Protein AF-A0A968K7H3-F1 (afdb_monomer_lite)

Radius of gyration: 11.46 Å; chains: 1; bounding box: 14×30×24 Å

Secondary structure (DSSP, 8-state):
-HHHHHHHHT---EEES-SSS--SEEESSGGGHHHHHHHHHT----

Foldseek 3Di:
DVAVVCVVVVHFFEDECDPPDDGPYYHPDPVVVVVVVVVVVPPPDD

pLDDT: mean 84.89, std 12.29, range [43.12, 93.94]

Structure (mmCIF, N/CA/C/O backbone):
data_AF-A0A968K7H3-F1
#
_entry.id   AF-A0A968K7H3-F1
#
loop_
_atom_site.group_PDB
_atom_site.id
_atom_site.type_symbol
_atom_site.label_atom_id
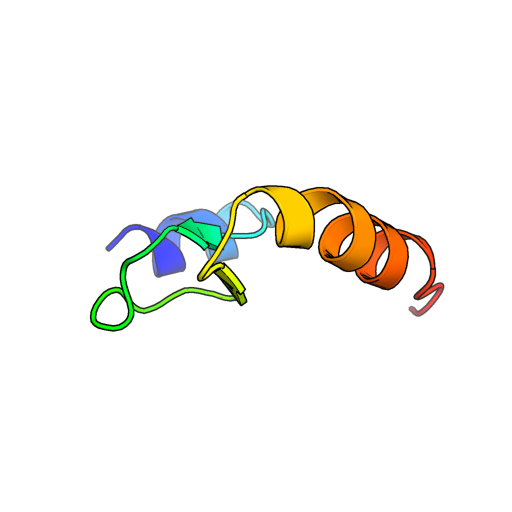_atom_site.label_alt_id
_atom_site.label_comp_id
_atom_site.label_asym_id
_atom_site.label_entity_id
_atom_site.label_seq_id
_atom_site.pdbx_PDB_ins_code
_atom_site.Cartn_x
_atom_site.Cartn_y
_atom_site.Cartn_z
_atom_site.occupancy
_atom_site.B_iso_or_equiv
_atom_site.auth_seq_id
_atom_site.auth_comp_id
_atom_site.auth_asym_id
_atom_site.auth_atom_id
_atom_site.pdbx_PDB_model_num
ATOM 1 N N . MET A 1 1 ? -6.255 -5.933 14.907 1.00 66.12 1 MET A N 1
ATOM 2 C CA . MET A 1 1 ? -5.939 -6.726 13.698 1.00 66.12 1 MET A CA 1
ATOM 3 C C . MET A 1 1 ? -5.300 -5.753 12.720 1.00 66.12 1 MET A C 1
ATOM 5 O O . MET A 1 1 ? -5.764 -4.622 12.693 1.00 66.12 1 MET A O 1
ATOM 9 N N . ASP A 1 2 ? -4.194 -6.106 12.066 1.00 76.94 2 ASP A N 1
ATOM 10 C CA . ASP A 1 2 ? -3.195 -5.184 11.481 1.00 76.94 2 ASP A CA 1
ATOM 11 C C . ASP A 1 2 ? -3.741 -3.993 10.665 1.00 76.94 2 ASP A C 1
ATOM 13 O O . ASP A 1 2 ? -3.181 -2.904 10.769 1.00 76.94 2 ASP A O 1
ATOM 17 N N . LEU A 1 3 ? -4.879 -4.149 9.977 1.00 80.56 3 LEU A N 1
ATOM 18 C CA . LEU A 1 3 ? -5.583 -3.069 9.274 1.00 80.56 3 LEU A CA 1
ATOM 19 C C . LEU A 1 3 ? -6.079 -1.931 10.192 1.00 80.56 3 LEU A C 1
ATOM 21 O O . LEU A 1 3 ? -5.963 -0.753 9.871 1.00 80.56 3 LEU A O 1
ATOM 25 N N . GLU A 1 4 ? -6.623 -2.246 11.367 1.00 84.69 4 GLU A N 1
ATOM 26 C CA . GLU A 1 4 ? -7.076 -1.210 12.310 1.00 84.69 4 GLU A CA 1
ATOM 27 C C . GLU A 1 4 ? -5.876 -0.414 12.851 1.00 84.69 4 GLU A C 1
ATOM 29 O O . GLU A 1 4 ? -5.943 0.797 13.066 1.00 84.69 4 GLU A O 1
ATOM 34 N N . THR A 1 5 ? -4.738 -1.088 13.036 1.00 87.12 5 THR A N 1
ATOM 35 C CA . THR A 1 5 ? -3.489 -0.452 13.464 1.00 87.12 5 THR A CA 1
ATOM 36 C C . THR A 1 5 ? -2.936 0.461 12.372 1.00 87.12 5 THR A C 1
ATOM 38 O O . THR A 1 5 ? -2.525 1.582 12.678 1.00 87.12 5 THR A O 1
ATOM 41 N N . SER A 1 6 ? -2.942 0.017 11.112 1.00 86.19 6 SER A N 1
ATOM 42 C CA . SER A 1 6 ? -2.458 0.817 9.984 1.00 86.19 6 SER A CA 1
ATOM 43 C C . SER A 1 6 ? -3.327 2.052 9.748 1.00 86.19 6 SER A C 1
ATOM 45 O O . SER A 1 6 ? -2.790 3.155 9.631 1.00 86.19 6 SER A O 1
ATOM 47 N N . GLN A 1 7 ? -4.653 1.910 9.827 1.00 85.81 7 GLN A N 1
ATOM 48 C CA . GLN A 1 7 ? -5.593 3.032 9.744 1.00 85.81 7 GLN A CA 1
ATOM 49 C C . GLN A 1 7 ? -5.353 4.064 10.853 1.00 85.81 7 GLN A C 1
ATOM 51 O O . GLN A 1 7 ? -5.285 5.263 10.584 1.00 85.81 7 GLN A O 1
ATOM 56 N N . ARG A 1 8 ? -5.155 3.618 12.102 1.00 88.81 8 ARG A N 1
ATOM 57 C CA . ARG A 1 8 ? -4.860 4.518 13.235 1.00 88.81 8 ARG A CA 1
ATOM 58 C C . ARG A 1 8 ? -3.502 5.206 13.112 1.00 88.81 8 ARG A C 1
ATOM 60 O O . ARG A 1 8 ? -3.343 6.311 13.624 1.00 88.81 8 ARG A O 1
ATOM 67 N N . ALA A 1 9 ? -2.538 4.564 12.459 1.00 88.94 9 ALA A N 1
ATOM 68 C CA . ALA A 1 9 ? -1.221 5.128 12.187 1.00 88.94 9 ALA A CA 1
ATOM 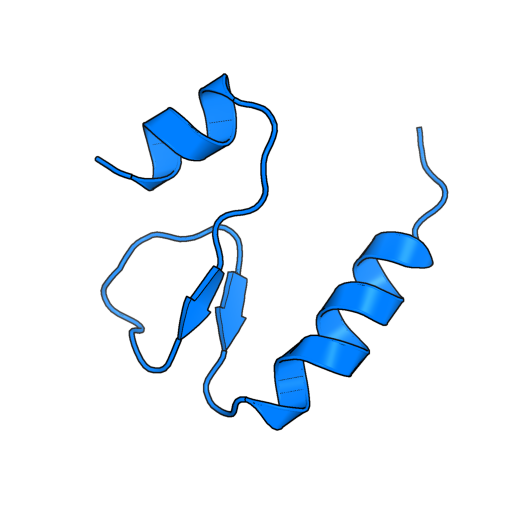69 C C . ALA A 1 9 ? -1.179 5.995 10.914 1.00 88.94 9 ALA A C 1
ATOM 71 O O . ALA A 1 9 ? -0.152 6.619 10.652 1.00 88.94 9 ALA A O 1
ATOM 72 N N . GLY A 1 10 ? -2.266 6.051 10.134 1.00 86.38 10 GLY A N 1
ATOM 73 C CA . GLY A 1 10 ? -2.315 6.785 8.867 1.00 86.38 10 GLY A CA 1
ATOM 74 C C . GLY A 1 10 ? -1.391 6.201 7.795 1.00 86.38 10 GLY A C 1
ATOM 75 O O . GLY A 1 10 ? -0.884 6.943 6.956 1.00 86.38 10 GLY A O 1
ATOM 76 N N . VAL A 1 11 ? -1.131 4.892 7.846 1.00 89.44 11 VAL A N 1
ATOM 77 C CA . VAL A 1 11 ? -0.282 4.185 6.879 1.00 89.44 11 VAL A CA 1
ATOM 78 C C . VAL A 1 11 ? -1.108 3.214 6.046 1.00 89.44 11 VAL A C 1
ATOM 80 O O . VAL A 1 11 ? -2.096 2.659 6.516 1.00 89.44 11 VAL A O 1
ATOM 83 N N . LEU A 1 12 ? -0.666 2.988 4.811 1.00 89.12 12 LEU A N 1
ATOM 84 C CA . LEU A 1 12 ? -1.268 2.019 3.900 1.00 89.12 12 LEU A CA 1
ATOM 85 C C . LEU A 1 12 ? -0.901 0.592 4.300 1.00 89.12 12 LEU A C 1
ATOM 87 O O . LEU A 1 12 ? 0.278 0.282 4.500 1.00 89.12 12 LEU A O 1
ATOM 91 N N . PHE A 1 13 ? -1.899 -0.285 4.341 1.00 92.00 13 PHE A N 1
ATOM 92 C CA . PHE A 1 13 ? -1.706 -1.712 4.531 1.00 92.00 13 PHE A CA 1
ATOM 93 C C . PHE A 1 13 ? -1.935 -2.469 3.227 1.00 92.00 13 PHE A C 1
ATOM 95 O O . PHE A 1 13 ? -3.019 -2.450 2.649 1.00 92.00 13 PHE A O 1
ATOM 102 N N . ILE A 1 14 ? -0.883 -3.137 2.756 1.00 91.88 14 ILE A N 1
ATOM 103 C CA . ILE A 1 14 ? -0.875 -3.843 1.476 1.00 91.88 14 ILE A CA 1
ATOM 104 C C . ILE A 1 14 ? -0.621 -5.328 1.735 1.00 91.88 14 ILE A C 1
ATOM 106 O O . ILE A 1 14 ? 0.446 -5.704 2.226 1.00 91.88 14 ILE A O 1
ATOM 110 N N . ALA A 1 15 ? -1.583 -6.176 1.384 1.00 93.75 15 ALA A N 1
ATOM 111 C CA . ALA A 1 15 ? -1.459 -7.625 1.480 1.00 93.75 15 ALA A CA 1
ATOM 112 C C . ALA A 1 15 ? -0.821 -8.204 0.207 1.00 93.75 15 ALA A C 1
ATOM 114 O O . ALA A 1 15 ? -1.291 -7.956 -0.899 1.00 93.75 15 ALA A O 1
ATOM 115 N N . TYR A 1 16 ? 0.227 -9.020 0.346 1.00 93.38 16 TYR A N 1
ATOM 116 C CA . TYR A 1 16 ? 0.888 -9.692 -0.780 1.00 93.38 16 TYR A CA 1
ATOM 117 C C . TYR A 1 16 ? 0.519 -11.178 -0.836 1.00 93.38 16 TYR A C 1
ATOM 119 O O . TYR A 1 16 ? 0.719 -11.903 0.140 1.00 93.38 16 TYR A O 1
ATOM 127 N N . ARG A 1 17 ? -0.009 -11.627 -1.983 1.00 92.31 17 ARG A N 1
ATOM 128 C CA . ARG A 1 17 ? -0.475 -13.004 -2.251 1.00 92.31 17 ARG A CA 1
ATOM 129 C C . ARG A 1 17 ? -1.380 -13.564 -1.155 1.00 92.31 17 ARG A C 1
ATOM 131 O O . ARG A 1 17 ? -1.330 -14.750 -0.832 1.00 92.31 17 ARG A O 1
ATOM 138 N N . ASN A 1 18 ? -2.193 -12.691 -0.572 1.00 90.56 18 ASN A N 1
ATOM 139 C CA . ASN A 1 18 ? -3.109 -13.040 0.495 1.00 90.56 18 ASN A CA 1
ATOM 140 C C . ASN A 1 18 ? -4.429 -12.305 0.284 1.00 90.56 18 ASN A C 1
ATOM 142 O O . ASN A 1 18 ? -4.543 -11.120 0.576 1.00 90.56 18 ASN A O 1
ATOM 146 N N . GLU A 1 19 ? -5.406 -13.021 -0.260 1.00 84.50 19 GLU A N 1
ATOM 147 C CA . GLU A 1 19 ? -6.751 -12.507 -0.552 1.00 84.50 19 GLU A CA 1
ATOM 148 C C . GLU A 1 19 ? -7.689 -12.615 0.659 1.00 84.50 19 GLU A C 1
ATOM 150 O O . GLU A 1 19 ? -8.770 -12.041 0.664 1.00 84.50 19 GLU A O 1
ATOM 155 N N . VAL A 1 20 ? -7.278 -13.355 1.693 1.00 89.25 20 VAL A N 1
ATOM 156 C CA . VAL A 1 20 ? -8.074 -13.594 2.906 1.00 89.25 20 VAL A CA 1
ATOM 157 C C . VAL A 1 20 ? -7.826 -12.507 3.956 1.00 89.25 20 VAL A C 1
ATOM 159 O O . VAL A 1 20 ? -8.671 -12.266 4.815 1.00 89.25 20 VAL A O 1
ATOM 162 N N . LEU A 1 21 ? -6.662 -11.857 3.908 1.00 88.44 21 LEU A N 1
ATOM 163 C CA . LEU A 1 21 ? -6.280 -10.799 4.837 1.00 88.44 21 LEU A CA 1
ATOM 164 C C . LEU A 1 21 ? -6.906 -9.466 4.431 1.00 88.44 21 LEU A C 1
ATOM 166 O O . LEU A 1 21 ? -6.548 -8.920 3.398 1.00 88.44 21 LEU A O 1
ATOM 170 N N . GLU A 1 22 ? -7.780 -8.917 5.269 1.00 89.25 22 GLU A N 1
ATOM 171 C CA . GLU A 1 22 ? -8.379 -7.598 5.044 1.00 89.25 22 GLU A CA 1
ATOM 172 C C . GLU A 1 22 ? -7.292 -6.503 5.010 1.00 89.25 22 GLU A C 1
ATOM 174 O O . GLU A 1 22 ? -6.567 -6.317 5.992 1.00 89.25 22 GLU A O 1
ATOM 179 N N . ALA A 1 23 ? -7.150 -5.814 3.872 1.00 90.75 23 ALA A N 1
ATOM 180 C CA . ALA A 1 23 ? -6.124 -4.802 3.616 1.00 90.75 23 ALA A CA 1
ATOM 181 C C . ALA A 1 23 ? -6.651 -3.676 2.707 1.00 90.75 23 ALA A C 1
ATOM 183 O O . ALA A 1 23 ? -7.639 -3.863 2.000 1.00 90.75 23 ALA A O 1
ATOM 184 N N . ASP A 1 24 ? -5.980 -2.518 2.693 1.00 90.12 24 ASP A N 1
ATOM 185 C CA . ASP A 1 24 ? -6.341 -1.399 1.805 1.00 90.12 24 ASP A CA 1
ATOM 186 C C . ASP A 1 24 ? -6.121 -1.769 0.331 1.00 90.12 24 ASP A C 1
ATOM 188 O O . ASP A 1 24 ? -6.889 -1.387 -0.553 1.00 90.12 24 ASP A O 1
ATOM 192 N N . HIS A 1 25 ? -5.068 -2.548 0.070 1.00 90.50 25 HIS A N 1
ATOM 193 C CA . HIS A 1 25 ? -4.754 -3.074 -1.251 1.00 90.50 25 HIS A CA 1
ATOM 194 C C . HIS A 1 25 ? -4.249 -4.512 -1.174 1.00 90.50 25 HIS A C 1
ATOM 196 O O . HIS A 1 25 ? -3.571 -4.906 -0.225 1.00 90.50 25 HIS A O 1
ATOM 202 N N . HIS A 1 26 ? -4.508 -5.267 -2.238 1.00 93.62 26 HIS A N 1
ATOM 203 C CA . HIS A 1 26 ? -3.962 -6.602 -2.440 1.00 93.62 26 HIS A CA 1
ATOM 204 C C . HIS A 1 26 ? -3.052 -6.607 -3.667 1.00 93.62 26 HIS A C 1
ATOM 206 O O . HIS A 1 26 ? -3.398 -6.043 -4.703 1.00 93.62 26 HIS A O 1
ATOM 212 N N . LEU A 1 27 ? -1.900 -7.260 -3.544 1.00 93.69 27 LEU A N 1
ATOM 213 C CA . LEU A 1 27 ? -0.954 -7.499 -4.629 1.00 93.69 27 LEU A CA 1
ATOM 214 C C . LEU A 1 27 ? -0.892 -8.998 -4.919 1.00 93.69 27 LEU A C 1
ATOM 216 O O . LEU A 1 27 ? -0.584 -9.792 -4.023 1.00 93.69 27 LEU A O 1
ATOM 220 N N . GLY A 1 28 ? -1.157 -9.383 -6.166 1.00 92.25 28 GLY A N 1
ATOM 221 C CA . GLY A 1 28 ? -0.976 -10.754 -6.643 1.00 92.25 28 GLY A CA 1
ATOM 222 C C . GLY A 1 28 ? 0.472 -11.027 -7.056 1.00 92.25 28 GLY A C 1
ATOM 223 O O . GLY A 1 28 ? 0.980 -12.132 -6.849 1.00 92.25 28 GLY A O 1
ATOM 224 N N . ASP A 1 29 ? 1.149 -10.000 -7.567 1.00 92.94 29 ASP A N 1
ATOM 225 C CA . ASP A 1 29 ? 2.542 -10.004 -7.998 1.00 92.94 29 ASP A CA 1
ATOM 226 C C . ASP A 1 29 ? 3.295 -8.784 -7.441 1.00 92.94 29 ASP A C 1
ATOM 228 O O . ASP A 1 29 ? 2.750 -7.695 -7.265 1.00 92.94 29 ASP A O 1
ATOM 232 N N . PHE A 1 30 ? 4.583 -8.951 -7.139 1.00 90.50 30 PHE A N 1
ATOM 233 C CA . PHE A 1 30 ? 5.387 -7.870 -6.569 1.00 90.50 30 PHE A CA 1
ATOM 234 C C . PHE A 1 30 ? 5.639 -6.730 -7.571 1.00 90.50 30 PHE A C 1
ATOM 236 O O . PHE A 1 30 ? 5.797 -5.577 -7.170 1.00 90.50 30 PHE A O 1
ATOM 243 N N . ALA A 1 31 ? 5.631 -7.019 -8.876 1.00 93.94 31 ALA A N 1
ATOM 244 C CA . ALA A 1 31 ? 5.754 -6.016 -9.930 1.00 93.94 31 ALA A CA 1
ATOM 245 C C . ALA A 1 31 ? 4.588 -5.011 -9.933 1.00 93.94 31 ALA A C 1
ATOM 247 O O . ALA A 1 31 ? 4.751 -3.897 -10.432 1.00 93.94 31 ALA A O 1
ATOM 248 N N . GLU A 1 32 ? 3.445 -5.362 -9.337 1.00 92.88 32 GLU A N 1
ATOM 249 C CA . GLU A 1 32 ? 2.278 -4.484 -9.195 1.00 92.88 32 GLU A CA 1
ATOM 250 C C . GLU A 1 32 ? 2.481 -3.391 -8.124 1.00 92.88 32 GLU A C 1
ATOM 252 O O . GLU A 1 32 ? 1.753 -2.397 -8.106 1.00 92.88 32 GLU A O 1
ATOM 257 N N . LEU A 1 33 ? 3.509 -3.505 -7.269 1.00 91.88 33 LEU A N 1
ATOM 258 C CA . LEU A 1 33 ? 3.782 -2.526 -6.211 1.00 91.88 33 LEU A CA 1
ATOM 259 C C . LEU A 1 33 ? 4.150 -1.144 -6.770 1.00 91.88 33 LEU A C 1
ATOM 261 O O . LEU A 1 33 ? 3.612 -0.132 -6.332 1.00 91.88 33 LEU A O 1
ATOM 265 N N . ILE A 1 34 ? 5.064 -1.083 -7.741 1.00 92.25 34 ILE A N 1
ATOM 266 C CA . ILE A 1 34 ? 5.511 0.183 -8.342 1.00 92.25 34 ILE A CA 1
ATOM 267 C C . ILE A 1 34 ? 4.352 0.957 -9.001 1.00 92.25 34 IL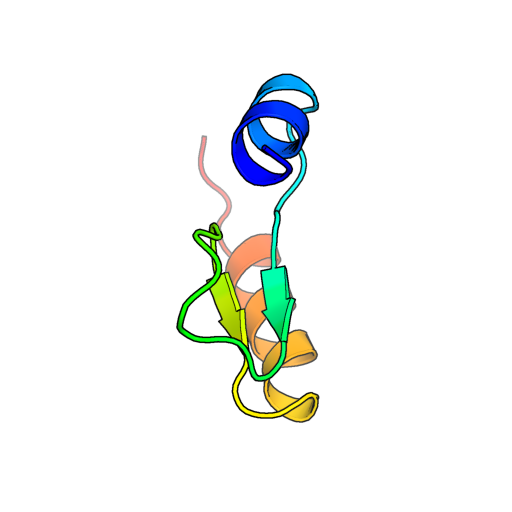E A C 1
ATOM 269 O O . ILE A 1 34 ? 4.196 2.141 -8.694 1.00 92.25 34 ILE A O 1
ATOM 273 N N . PRO A 1 35 ? 3.509 0.351 -9.863 1.00 92.00 35 PRO A N 1
ATOM 274 C CA . PRO A 1 35 ? 2.365 1.056 -10.435 1.00 92.00 35 PRO A CA 1
ATOM 275 C C . PRO A 1 35 ? 1.303 1.425 -9.391 1.00 92.00 35 PRO A C 1
ATOM 277 O O . PRO A 1 35 ? 0.666 2.466 -9.546 1.00 92.00 35 PRO A O 1
ATOM 280 N N . LEU A 1 36 ? 1.123 0.641 -8.320 1.00 91.31 36 LEU A N 1
ATOM 281 C CA . LEU A 1 36 ? 0.247 1.015 -7.203 1.00 91.31 36 LEU A CA 1
ATOM 282 C C . LEU A 1 36 ? 0.755 2.282 -6.495 1.00 91.31 36 LEU A C 1
ATOM 284 O O . LEU A 1 36 ? 0.007 3.245 -6.334 1.00 91.31 36 LEU A O 1
ATOM 288 N N . LEU A 1 37 ? 2.043 2.327 -6.140 1.00 89.88 37 LEU A N 1
ATOM 289 C CA . LEU A 1 37 ? 2.659 3.508 -5.524 1.00 89.88 37 LEU A CA 1
ATOM 290 C C . LEU A 1 37 ? 2.613 4.728 -6.453 1.00 89.88 37 LEU A C 1
ATOM 292 O O . LEU A 1 37 ? 2.386 5.844 -5.991 1.00 89.88 37 LEU A O 1
ATOM 296 N N . GLY A 1 38 ? 2.773 4.520 -7.763 1.00 91.06 38 GLY A N 1
ATOM 297 C CA . GLY A 1 38 ? 2.616 5.568 -8.768 1.00 91.06 38 GLY A CA 1
ATOM 298 C C . GLY A 1 38 ? 1.205 6.159 -8.791 1.00 91.06 38 GLY A C 1
ATOM 299 O O . GLY A 1 38 ? 1.065 7.379 -8.831 1.00 91.06 38 GLY A O 1
ATOM 300 N N . GLN A 1 39 ? 0.162 5.329 -8.707 1.00 87.75 39 GLN A N 1
ATOM 301 C CA . GLN A 1 39 ? -1.235 5.785 -8.641 1.00 87.75 39 GLN A CA 1
ATOM 302 C C . GLN A 1 39 ? -1.544 6.559 -7.356 1.00 87.75 39 GLN A C 1
ATOM 304 O O . GLN A 1 39 ? -2.257 7.561 -7.404 1.00 87.75 39 GLN A O 1
ATOM 309 N N . LEU A 1 40 ? -0.982 6.115 -6.229 1.00 85.50 40 LEU A N 1
ATOM 310 C CA . LEU A 1 40 ? -1.140 6.767 -4.928 1.00 85.50 40 LEU A CA 1
ATOM 311 C C . LEU A 1 40 ? -0.395 8.107 -4.870 1.00 85.50 40 LEU A C 1
ATOM 313 O O . LEU A 1 40 ? -0.937 9.092 -4.385 1.00 85.50 40 LEU A O 1
ATOM 317 N N . GLY A 1 41 ? 0.819 8.173 -5.423 1.00 78.56 41 GLY A N 1
ATOM 318 C CA . GLY A 1 41 ? 1.582 9.419 -5.537 1.00 78.56 41 GLY A CA 1
ATOM 319 C C . GLY A 1 41 ? 1.040 10.387 -6.597 1.00 78.56 41 GLY A C 1
ATOM 320 O O . GLY A 1 41 ? 1.295 11.585 -6.512 1.00 78.56 41 GLY A O 1
ATOM 321 N N . SER A 1 42 ? 0.283 9.883 -7.580 1.00 66.94 42 SER A N 1
ATOM 322 C CA . SER A 1 42 ? -0.320 10.679 -8.664 1.00 66.94 42 SER A CA 1
ATOM 323 C C . SER A 1 42 ? -1.779 11.065 -8.413 1.00 66.94 42 SER A C 1
ATOM 325 O O . SER A 1 42 ? -2.385 11.675 -9.291 1.00 66.94 42 SER A O 1
ATOM 327 N N . HIS A 1 43 ? -2.344 10.749 -7.244 1.00 51.69 43 HIS A N 1
ATOM 3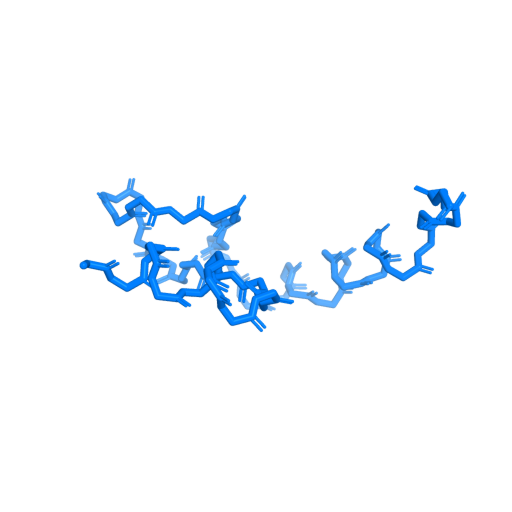28 C CA . HIS A 1 43 ? -3.563 11.383 -6.742 1.00 51.69 43 HIS A CA 1
ATOM 329 C C . HIS A 1 43 ? -3.189 12.595 -5.871 1.00 51.69 43 HIS A C 1
ATOM 331 O O . HIS A 1 43 ? -3.058 12.464 -4.654 1.00 51.69 43 HIS A O 1
ATOM 337 N N . PRO A 1 44 ? -3.029 13.805 -6.443 1.00 50.44 44 PRO A N 1
ATOM 338 C CA . PRO A 1 44 ? -3.113 15.019 -5.657 1.00 50.44 44 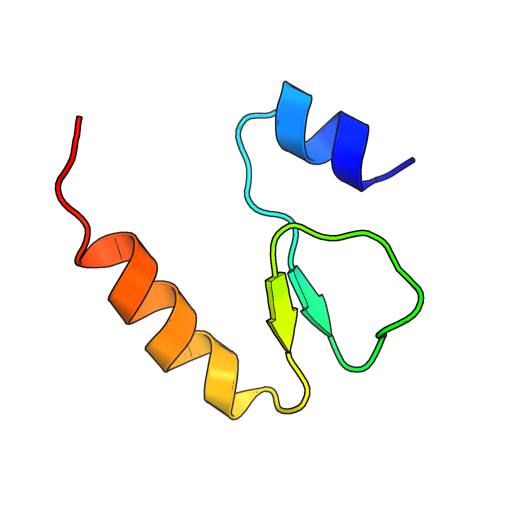PRO A CA 1
ATOM 339 C C . PRO A 1 44 ? -4.591 15.249 -5.330 1.00 50.44 44 PRO A C 1
ATOM 341 O O . PRO A 1 44 ? -5.374 15.649 -6.190 1.00 50.44 44 PRO A O 1
ATOM 344 N N . GLY A 1 45 ? -5.000 14.980 -4.096 1.00 55.81 45 GLY A N 1
ATOM 345 C CA . GLY A 1 45 ? -6.338 15.364 -3.662 1.00 55.81 45 GLY A CA 1
ATOM 346 C C . GLY A 1 45 ? -6.644 14.994 -2.223 1.00 55.81 45 GLY A C 1
ATOM 347 O O . GLY A 1 45 ? -7.222 13.940 -1.987 1.00 55.81 45 GLY A O 1
ATOM 348 N N . HIS A 1 46 ? -6.301 15.864 -1.273 1.00 43.12 46 HIS A N 1
ATOM 349 C CA . HIS A 1 46 ? -7.230 16.870 -0.735 1.00 43.12 46 HIS A CA 1
ATOM 350 C C .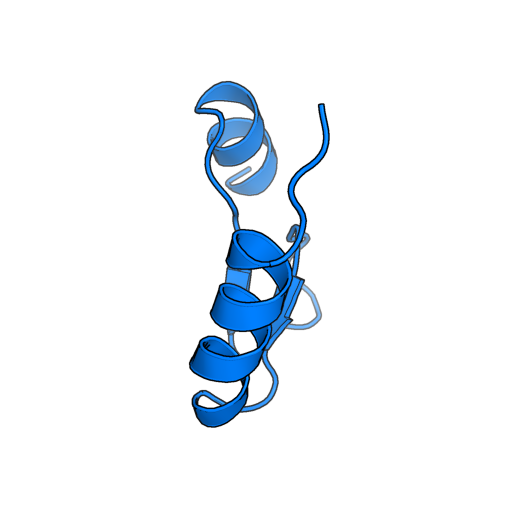 HIS A 1 46 ? -6.481 17.820 0.208 1.00 43.12 46 HIS A C 1
ATOM 352 O O . HIS A 1 46 ? -5.759 17.314 1.094 1.00 43.12 46 HIS A O 1
#

Sequence (46 aa):
MDLETSQRAGVLFIAYRNEVLEADHHLGDFAELIPLLGQLGSHPGH